Protein AF-A0A7J6MVR3-F1 (afdb_monomer_lite)

pLDDT: mean 74.72, std 10.94, range [48.06, 95.0]

InterPro domains:
  IPR007512 MICOS complex subunit Mic10 [PF04418] (63-116)

Foldseek 3Di:
DVVVVVVVVVVVVVVVVVVVVVCVVPDDPVVCCVVDPCVVVVVPDPPPQDPVNVVVVVVVCVVCVVLLVVQLVVQLVVLLVVQQVVLVVPDPDPVSSVVSSVVSSVVSNVVSVVLSVCCVVPVPVRDGDDDPVVVVVVVVVVCVVPDDPVPPDD

Sequence (154 aa):
MFKFNELRMLEEMHEEREERRRMRESFSREELLEKFPREEWDDAYVPDESWEERWERRQKEKKEAPKGLLNFASKGTMGLFSGFIPAMVLFKSRRLRLAATAVGAGIGLGYAWCQNDLYSTHPDSVVLPGTFEEYVNRISNLINSKLPEQLKVK

Structure (mmCIF, N/CA/C/O backbone):
data_AF-A0A7J6MVR3-F1
#
_entry.id   AF-A0A7J6MVR3-F1
#
loop_
_atom_site.group_PDB
_atom_site.id
_atom_site.type_symbol
_atom_site.label_atom_id
_atom_site.label_alt_id
_atom_site.label_comp_id
_atom_site.label_asym_id
_atom_site.label_entity_id
_atom_site.label_seq_id
_atom_site.pdbx_PDB_ins_code
_atom_site.Cartn_x
_atom_site.Cartn_y
_atom_site.Cartn_z
_atom_site.occupancy
_atom_site.B_iso_or_equiv
_atom_site.auth_seq_id
_atom_site.auth_comp_id
_atom_site.auth_asym_id
_atom_site.auth_atom_id
_atom_site.pdbx_PDB_model_num
ATOM 1 N N . MET A 1 1 ? 16.996 -7.929 23.915 1.00 57.97 1 MET A N 1
ATOM 2 C CA . MET A 1 1 ? 17.597 -9.076 23.198 1.00 57.97 1 MET A CA 1
ATOM 3 C C . MET A 1 1 ? 17.695 -8.883 21.682 1.00 57.97 1 MET A C 1
ATOM 5 O O . MET A 1 1 ? 18.683 -9.332 21.134 1.00 57.97 1 MET A O 1
ATOM 9 N N . PHE A 1 2 ? 16.778 -8.177 21.002 1.00 61.25 2 PHE A N 1
ATOM 10 C CA . PHE A 1 2 ? 16.832 -7.991 19.534 1.00 61.25 2 PHE A CA 1
ATOM 11 C C . PHE A 1 2 ? 18.062 -7.234 18.990 1.00 61.25 2 PHE A C 1
ATOM 13 O O . PHE A 1 2 ? 18.602 -7.622 17.962 1.00 61.25 2 PHE A O 1
ATOM 20 N N . LYS A 1 3 ? 18.572 -6.224 19.708 1.00 71.38 3 LYS A N 1
ATOM 21 C CA . LYS A 1 3 ? 19.712 -5.406 19.241 1.00 71.38 3 LYS A CA 1
ATOM 22 C C . LYS A 1 3 ? 21.035 -6.168 19.077 1.00 71.38 3 LYS A C 1
ATOM 24 O O . LYS A 1 3 ? 21.900 -5.713 18.345 1.00 71.38 3 LYS A O 1
ATOM 29 N N . PHE A 1 4 ? 21.207 -7.303 19.758 1.00 82.44 4 PHE A N 1
ATOM 30 C CA . PHE A 1 4 ? 22.448 -8.079 19.679 1.00 82.44 4 PHE A CA 1
ATOM 31 C C . PHE A 1 4 ? 22.521 -8.916 18.391 1.00 82.44 4 PHE A C 1
ATOM 33 O O . PHE A 1 4 ? 23.584 -9.018 17.792 1.00 82.44 4 PHE A O 1
ATOM 40 N N . ASN A 1 5 ? 21.386 -9.442 17.913 1.00 82.31 5 ASN A N 1
ATOM 41 C CA . ASN A 1 5 ? 21.339 -10.192 16.652 1.00 82.31 5 ASN A CA 1
ATOM 42 C C . ASN A 1 5 ? 21.532 -9.293 15.423 1.00 82.31 5 ASN A C 1
ATOM 44 O O . ASN A 1 5 ? 22.170 -9.717 14.468 1.00 82.31 5 ASN A O 1
ATOM 48 N N . GLU A 1 6 ? 21.014 -8.061 15.443 1.00 80.19 6 GLU A N 1
ATOM 49 C CA . GLU A 1 6 ? 21.212 -7.114 14.334 1.00 80.19 6 GLU A CA 1
ATOM 50 C C . GLU A 1 6 ? 22.677 -6.695 14.190 1.00 80.19 6 GLU A C 1
ATOM 52 O O . GLU A 1 6 ? 23.192 -6.645 13.078 1.00 80.19 6 GLU A O 1
ATOM 57 N N . LEU A 1 7 ? 23.367 -6.444 15.308 1.00 86.38 7 LEU A N 1
ATOM 58 C CA . LEU A 1 7 ? 24.786 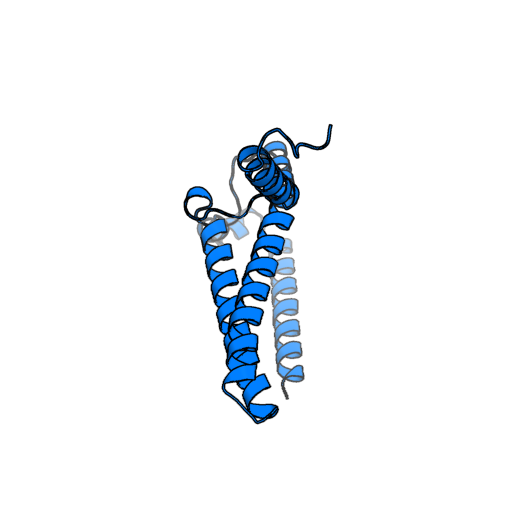-6.085 15.285 1.00 86.38 7 LEU A CA 1
ATOM 59 C C . LEU A 1 7 ? 25.652 -7.234 14.763 1.00 86.38 7 LEU A C 1
ATOM 61 O O . LEU A 1 7 ? 26.516 -7.000 13.925 1.00 86.38 7 LEU A O 1
ATOM 65 N N . ARG A 1 8 ? 25.357 -8.475 15.169 1.00 90.12 8 ARG A N 1
ATOM 66 C CA . ARG A 1 8 ? 26.082 -9.654 14.679 1.00 90.12 8 ARG A CA 1
ATOM 67 C C . ARG A 1 8 ? 25.900 -9.868 13.174 1.00 90.12 8 ARG A C 1
ATOM 69 O O . ARG A 1 8 ? 26.857 -10.167 12.476 1.00 90.12 8 ARG A O 1
ATOM 76 N N . MET A 1 9 ? 24.685 -9.661 12.666 1.00 85.56 9 MET A N 1
ATOM 77 C CA . MET A 1 9 ? 24.392 -9.766 11.233 1.00 85.56 9 MET A CA 1
ATOM 78 C C . MET A 1 9 ? 25.091 -8.665 10.420 1.00 85.56 9 MET A C 1
ATOM 80 O O . MET A 1 9 ? 25.529 -8.902 9.297 1.00 85.56 9 MET A O 1
ATOM 84 N N . LEU A 1 10 ? 25.211 -7.456 10.977 1.00 83.81 10 LEU A N 1
ATOM 85 C CA . LEU A 1 10 ? 25.929 -6.353 10.333 1.00 83.81 10 LEU A CA 1
ATOM 86 C C . LEU A 1 10 ? 27.443 -6.591 10.289 1.00 83.81 10 LEU A C 1
ATOM 88 O O . LEU A 1 10 ? 28.060 -6.261 9.278 1.00 83.81 10 LEU A O 1
ATOM 92 N N . GLU A 1 11 ? 28.023 -7.167 11.343 1.00 92.00 11 GLU A N 1
ATOM 93 C CA . GLU A 1 11 ? 29.431 -7.578 11.362 1.00 92.00 11 GLU A CA 1
ATOM 94 C C . GLU A 1 11 ? 29.696 -8.698 10.348 1.00 92.00 11 GLU A C 1
ATOM 96 O O . GLU A 1 11 ? 30.585 -8.540 9.513 1.00 92.00 11 GLU A O 1
ATOM 101 N N . GLU A 1 12 ? 28.861 -9.747 10.321 1.00 91.31 12 GLU A N 1
ATOM 102 C CA . GLU A 1 12 ? 28.950 -10.839 9.336 1.00 91.31 12 GLU A CA 1
ATOM 103 C C . GLU A 1 12 ? 28.865 -10.296 7.891 1.00 91.31 12 GLU A C 1
ATOM 105 O O . GLU A 1 12 ? 29.694 -10.630 7.045 1.00 91.31 12 GLU A O 1
ATOM 110 N N . MET A 1 13 ? 27.938 -9.369 7.606 1.00 80.81 13 MET A N 1
ATOM 111 C CA . MET A 1 13 ? 27.849 -8.727 6.284 1.00 80.81 13 MET A CA 1
ATOM 112 C C . MET A 1 13 ? 29.057 -7.841 5.947 1.00 80.81 13 MET A C 1
ATOM 114 O O . MET A 1 13 ? 29.387 -7.674 4.769 1.00 80.81 13 MET A O 1
ATOM 118 N N . HIS A 1 14 ? 29.679 -7.198 6.938 1.00 85.81 14 HIS A N 1
ATOM 119 C CA . HIS A 1 14 ? 30.839 -6.339 6.707 1.00 85.81 14 HIS A CA 1
ATOM 120 C C . HIS A 1 14 ? 32.092 -7.175 6.423 1.00 85.81 14 HIS A C 1
ATOM 122 O O . HIS A 1 14 ? 32.824 -6.863 5.482 1.00 85.81 14 HIS A O 1
ATOM 128 N N . GLU A 1 15 ? 32.297 -8.261 7.171 1.00 90.94 15 GLU A N 1
ATOM 129 C CA . GLU A 1 15 ? 33.368 -9.229 6.917 1.00 90.94 15 GLU A CA 1
ATOM 130 C C . GLU A 1 15 ? 33.224 -9.867 5.533 1.00 90.94 15 GLU A C 1
ATOM 132 O O . GLU A 1 15 ? 34.183 -9.869 4.759 1.00 90.94 15 GLU A O 1
ATOM 137 N N . GLU A 1 16 ? 32.013 -10.287 5.153 1.00 82.00 16 GLU A N 1
ATOM 138 C CA . GLU A 1 16 ? 31.766 -10.877 3.834 1.00 82.00 16 GLU A CA 1
ATOM 139 C C . GLU A 1 16 ? 32.065 -9.884 2.693 1.00 82.00 16 GLU A C 1
ATOM 141 O O . GLU A 1 16 ? 32.618 -10.241 1.646 1.00 82.00 16 GLU A O 1
ATOM 146 N N . ARG A 1 17 ? 31.750 -8.594 2.885 1.00 78.56 17 ARG A N 1
ATOM 147 C CA . ARG A 1 17 ? 32.080 -7.538 1.913 1.00 78.56 17 ARG A CA 1
ATOM 148 C C . ARG A 1 17 ? 33.580 -7.297 1.802 1.00 78.56 17 ARG A C 1
ATOM 150 O O . ARG A 1 17 ? 34.070 -7.094 0.687 1.00 78.56 17 ARG A O 1
ATOM 157 N N . GLU A 1 18 ? 34.303 -7.295 2.917 1.00 84.25 18 GLU A N 1
ATOM 158 C CA . GLU A 1 18 ? 35.758 -7.150 2.900 1.00 84.25 18 GLU A CA 1
ATOM 159 C C . GLU A 1 18 ? 36.444 -8.348 2.249 1.00 84.25 18 GLU A C 1
ATOM 161 O O . GLU A 1 18 ? 37.369 -8.164 1.458 1.00 84.25 18 GLU A O 1
ATOM 166 N N . GLU A 1 19 ? 35.969 -9.561 2.512 1.00 79.56 19 GLU A N 1
ATOM 167 C CA . GLU A 1 19 ? 36.516 -10.776 1.916 1.00 79.56 19 GLU A CA 1
ATOM 168 C C . GLU A 1 19 ? 36.280 -10.811 0.400 1.00 79.56 19 GLU A C 1
ATOM 170 O O . GLU A 1 19 ? 37.210 -11.063 -0.370 1.00 79.56 19 GLU A O 1
ATOM 175 N N . ARG A 1 20 ? 35.083 -10.419 -0.062 1.00 72.62 20 ARG A N 1
ATOM 176 C CA . ARG A 1 20 ? 34.801 -10.232 -1.497 1.00 72.62 20 ARG A CA 1
ATOM 177 C C . ARG A 1 20 ? 35.701 -9.174 -2.130 1.00 72.62 20 ARG A C 1
ATOM 179 O O . ARG A 1 20 ? 36.094 -9.324 -3.287 1.00 72.62 20 ARG A O 1
ATOM 186 N N . ARG A 1 21 ? 36.039 -8.105 -1.403 1.00 73.12 21 ARG A N 1
ATOM 187 C CA . ARG A 1 21 ? 36.953 -7.065 -1.892 1.00 73.12 21 ARG A CA 1
ATOM 188 C C . ARG A 1 21 ? 38.387 -7.582 -1.998 1.00 73.12 21 ARG A C 1
ATOM 190 O O . ARG A 1 21 ? 39.000 -7.396 -3.043 1.00 73.12 21 ARG A O 1
ATOM 197 N N . ARG A 1 22 ? 38.881 -8.294 -0.980 1.00 77.38 22 ARG A N 1
ATOM 198 C CA . ARG A 1 22 ? 40.211 -8.926 -1.009 1.00 77.38 22 ARG A CA 1
ATOM 199 C C . ARG A 1 22 ? 40.311 -9.968 -2.118 1.00 77.38 22 ARG A C 1
ATOM 201 O O . ARG A 1 22 ? 41.297 -9.959 -2.838 1.00 77.38 22 ARG A O 1
ATOM 208 N N . MET A 1 23 ? 39.272 -10.782 -2.331 1.00 68.38 23 MET A N 1
ATOM 209 C CA . MET A 1 23 ? 39.231 -11.711 -3.465 1.00 68.38 23 MET A CA 1
ATOM 210 C C . MET A 1 23 ? 39.262 -10.983 -4.816 1.00 68.38 23 MET A C 1
ATOM 212 O O . MET A 1 23 ? 39.966 -11.407 -5.725 1.00 68.38 23 MET A O 1
ATOM 216 N N . ARG A 1 24 ? 38.560 -9.854 -4.969 1.00 64.44 24 ARG A N 1
ATOM 217 C CA . ARG A 1 24 ? 38.638 -9.060 -6.210 1.00 64.44 24 ARG A CA 1
ATOM 218 C C . ARG A 1 24 ? 40.020 -8.458 -6.457 1.00 64.44 24 ARG A C 1
ATOM 220 O O . ARG A 1 24 ? 40.375 -8.249 -7.610 1.00 64.44 24 ARG A O 1
ATOM 227 N N . GLU A 1 25 ? 40.757 -8.148 -5.396 1.00 73.94 25 GLU A N 1
ATOM 228 C CA . GLU A 1 25 ? 42.105 -7.579 -5.482 1.00 73.94 25 GLU A CA 1
ATOM 229 C C . GLU A 1 25 ? 43.190 -8.664 -5.635 1.00 73.94 25 GLU A C 1
ATOM 231 O O . GLU A 1 25 ? 44.241 -8.379 -6.204 1.00 73.94 25 GLU A O 1
ATOM 236 N N . SER A 1 26 ? 42.946 -9.901 -5.177 1.00 71.38 26 SER A N 1
ATOM 237 C CA . SER A 1 26 ? 43.925 -10.999 -5.218 1.00 71.38 26 SER A CA 1
ATOM 238 C C . SER A 1 26 ? 43.824 -11.914 -6.438 1.00 71.38 26 SER A C 1
ATOM 240 O O . SER A 1 26 ? 44.800 -12.593 -6.740 1.00 71.38 26 SER A O 1
ATOM 242 N N . PHE A 1 27 ? 42.668 -11.986 -7.102 1.00 65.44 27 PHE A N 1
ATOM 243 C CA . PHE A 1 27 ? 42.466 -12.875 -8.247 1.00 65.44 27 PHE A CA 1
ATOM 244 C C . PHE A 1 27 ? 42.614 -12.125 -9.573 1.00 65.44 27 PHE A C 1
ATOM 246 O O . PHE A 1 27 ? 42.053 -11.043 -9.770 1.00 65.44 27 PHE A O 1
ATOM 253 N N . SER A 1 28 ? 43.340 -12.733 -10.515 1.00 70.00 28 SER A N 1
ATOM 254 C CA . SER A 1 28 ? 43.341 -12.285 -11.909 1.00 70.00 28 SER A CA 1
ATOM 255 C C . SER A 1 28 ? 41.910 -12.326 -12.463 1.00 70.00 28 SER A C 1
ATOM 257 O O . SER A 1 28 ? 41.102 -13.176 -12.082 1.00 70.00 28 SER A O 1
ATOM 259 N N . ARG A 1 29 ? 41.579 -11.426 -13.401 1.00 61.56 29 ARG A N 1
ATOM 260 C CA . ARG A 1 29 ? 40.261 -11.389 -14.067 1.00 61.56 29 ARG A CA 1
ATOM 261 C C . ARG A 1 29 ? 39.867 -12.754 -14.649 1.00 61.56 29 ARG A C 1
ATOM 263 O O . ARG A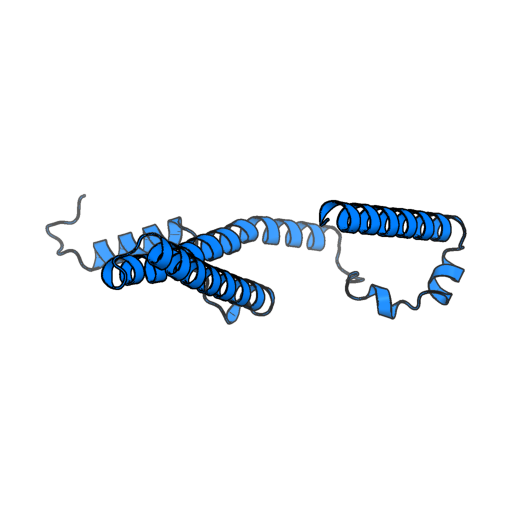 1 29 ? 38.681 -13.058 -14.717 1.00 61.56 29 ARG A O 1
ATOM 270 N N . GLU A 1 30 ? 40.851 -13.546 -15.061 1.00 68.62 30 GLU A N 1
ATOM 271 C CA . GLU A 1 30 ? 40.665 -14.884 -15.629 1.00 68.62 30 GLU A CA 1
ATOM 272 C C . GLU A 1 30 ? 40.301 -15.922 -14.554 1.00 68.62 30 GLU A C 1
ATOM 274 O O . GLU A 1 30 ? 39.357 -16.682 -14.746 1.00 68.62 30 GLU A O 1
ATOM 279 N N . GLU A 1 31 ? 40.937 -15.882 -13.380 1.00 70.44 31 GLU A N 1
ATOM 280 C CA . GLU A 1 31 ? 40.637 -16.800 -12.268 1.00 70.44 31 GLU A CA 1
ATOM 281 C C . GLU A 1 31 ? 39.266 -16.523 -11.629 1.00 70.44 31 GLU A C 1
ATOM 283 O O . GLU A 1 31 ? 38.578 -17.442 -11.186 1.00 70.44 31 GLU A O 1
ATOM 288 N N . LEU A 1 32 ? 38.826 -15.257 -11.601 1.00 62.53 32 LEU A N 1
ATOM 289 C CA . LEU A 1 32 ? 37.479 -14.908 -11.128 1.00 62.53 32 LEU A CA 1
ATOM 290 C C . LEU A 1 32 ? 36.380 -15.487 -12.025 1.00 62.53 32 LEU A C 1
ATOM 292 O O . LEU A 1 32 ? 35.331 -15.867 -11.513 1.00 62.53 32 LEU A O 1
ATOM 296 N N . LEU A 1 33 ? 36.613 -15.552 -13.339 1.00 63.69 33 LEU A N 1
ATOM 297 C CA . LEU A 1 33 ? 35.659 -16.111 -14.303 1.00 63.69 33 LEU A CA 1
ATOM 298 C C . LEU A 1 33 ? 35.584 -17.640 -14.234 1.00 63.69 33 LEU A C 1
ATOM 300 O O . LEU A 1 33 ? 34.545 -18.208 -14.557 1.00 63.69 33 LEU A O 1
ATOM 304 N N . GLU A 1 34 ? 36.664 -18.292 -13.807 1.00 74.25 34 GLU A N 1
ATOM 305 C CA . GLU A 1 34 ? 36.694 -19.734 -13.567 1.00 74.25 34 GLU A CA 1
ATOM 306 C C . GLU A 1 34 ? 36.016 -20.100 -12.238 1.00 74.25 34 GLU A C 1
ATOM 308 O O . GLU A 1 34 ? 35.240 -21.052 -12.172 1.00 74.25 34 GLU A O 1
ATOM 313 N N . LYS A 1 35 ? 36.270 -19.320 -11.178 1.00 69.75 35 LYS A N 1
ATOM 314 C CA . LYS A 1 35 ? 35.745 -19.594 -9.832 1.00 69.75 35 LYS A CA 1
ATOM 315 C C . LYS A 1 35 ? 34.273 -19.212 -9.658 1.00 69.75 35 LYS A C 1
ATOM 317 O O . LYS A 1 35 ? 33.588 -19.813 -8.835 1.00 69.75 35 LYS A O 1
ATOM 322 N N . PHE A 1 36 ? 33.796 -18.226 -10.415 1.00 64.00 36 PHE A N 1
ATOM 323 C CA . PHE A 1 36 ? 32.403 -17.786 -10.426 1.00 64.00 36 PHE A CA 1
ATOM 324 C C . PHE A 1 36 ? 31.881 -17.825 -11.868 1.00 64.00 36 PHE A C 1
ATOM 326 O O . PHE A 1 36 ? 32.011 -16.825 -12.585 1.00 64.00 36 PHE A O 1
ATOM 333 N N . PRO A 1 37 ? 31.328 -18.965 -12.324 1.00 58.78 37 PRO A N 1
ATOM 334 C CA . PRO A 1 37 ? 30.764 -19.063 -13.663 1.00 58.78 37 PRO A CA 1
ATOM 335 C C . PRO A 1 37 ? 29.693 -17.981 -13.854 1.00 58.78 37 PRO A C 1
ATOM 337 O O . PRO A 1 37 ? 28.887 -17.713 -12.962 1.00 58.78 37 PRO A O 1
ATOM 340 N N . ARG A 1 38 ? 29.719 -17.321 -15.019 1.00 51.59 38 ARG A N 1
ATOM 341 C CA . ARG A 1 38 ? 28.900 -16.135 -15.345 1.00 51.59 38 ARG A CA 1
ATOM 342 C C . ARG A 1 38 ? 27.399 -16.277 -15.080 1.00 51.59 38 ARG A C 1
ATOM 344 O O . ARG A 1 38 ? 26.767 -15.252 -14.867 1.00 51.59 38 ARG A O 1
ATOM 351 N N . GLU A 1 39 ? 26.867 -17.496 -15.036 1.00 55.09 39 GLU A N 1
ATOM 352 C CA . GLU A 1 39 ? 25.446 -17.762 -14.773 1.00 55.09 39 GLU A CA 1
ATOM 353 C C . GLU A 1 39 ? 24.936 -17.142 -13.461 1.00 55.09 39 GLU A C 1
ATOM 355 O O . GLU A 1 39 ? 23.781 -16.745 -13.398 1.00 55.09 39 GLU A O 1
ATOM 360 N N . GLU A 1 40 ? 25.777 -16.969 -12.433 1.00 52.31 40 GLU A N 1
ATOM 361 C CA . GLU A 1 40 ? 25.357 -16.328 -11.170 1.00 52.31 40 GLU A CA 1
ATOM 362 C C . GLU A 1 40 ? 25.358 -14.785 -11.211 1.00 52.31 40 GLU A C 1
ATOM 364 O O . GLU A 1 40 ? 24.905 -14.130 -10.271 1.00 52.31 40 GLU A O 1
ATOM 369 N N . TRP A 1 41 ? 25.866 -14.179 -12.287 1.00 53.56 41 TRP A N 1
ATOM 370 C CA . TRP A 1 41 ? 25.918 -12.722 -12.470 1.00 53.56 41 TRP A CA 1
ATOM 371 C C . TRP A 1 41 ? 24.849 -12.192 -13.437 1.00 53.56 41 TRP A C 1
ATOM 373 O O . TRP A 1 41 ? 24.660 -10.972 -13.525 1.00 53.56 41 TRP A O 1
ATOM 383 N N . ASP A 1 42 ? 24.155 -13.082 -14.149 1.00 48.06 42 ASP A N 1
ATOM 384 C CA . ASP A 1 42 ? 23.278 -12.728 -15.269 1.00 48.06 42 ASP A CA 1
ATOM 385 C C . ASP A 1 42 ? 21.927 -12.124 -14.843 1.00 48.06 42 ASP A C 1
ATOM 387 O O . ASP A 1 42 ? 21.286 -11.443 -15.643 1.00 48.06 42 ASP A O 1
ATOM 391 N N . ASP A 1 43 ? 21.547 -12.201 -13.565 1.00 51.03 43 ASP A N 1
ATOM 392 C CA . ASP A 1 43 ? 20.346 -11.509 -13.073 1.00 51.03 43 ASP A CA 1
ATOM 393 C C . ASP A 1 43 ? 20.545 -9.981 -12.962 1.00 51.03 43 ASP A C 1
ATOM 395 O O . ASP A 1 43 ? 19.581 -9.222 -12.837 1.00 51.03 43 ASP A O 1
ATOM 399 N N . ALA A 1 44 ? 21.795 -9.496 -13.005 1.00 51.16 44 ALA A N 1
ATOM 400 C CA . ALA A 1 44 ? 22.130 -8.083 -12.796 1.00 51.16 44 ALA A CA 1
ATOM 401 C C . ALA A 1 44 ? 22.823 -7.396 -13.987 1.00 51.16 44 ALA A C 1
ATOM 403 O O . ALA A 1 44 ? 22.994 -6.170 -13.963 1.00 51.16 44 ALA A O 1
ATOM 404 N N . TYR A 1 45 ? 23.227 -8.132 -15.027 1.00 50.12 45 TYR A N 1
ATOM 405 C CA . TYR A 1 45 ? 24.013 -7.583 -16.134 1.00 50.12 45 TYR A CA 1
ATOM 406 C C . TYR A 1 45 ? 23.379 -7.885 -17.496 1.00 50.12 45 TYR A C 1
ATOM 408 O O . TYR A 1 45 ? 23.610 -8.929 -18.088 1.00 50.12 45 TYR A O 1
ATOM 416 N N . VAL A 1 46 ? 22.618 -6.921 -18.026 1.00 56.09 46 VAL A N 1
ATOM 417 C CA . VAL A 1 46 ? 22.168 -6.920 -19.428 1.00 56.09 46 VAL A CA 1
ATOM 418 C C . VAL A 1 46 ? 23.376 -6.541 -20.304 1.00 56.09 46 VAL A C 1
ATOM 420 O O . VAL A 1 46 ? 23.815 -5.388 -20.216 1.00 56.09 46 VAL A O 1
ATOM 423 N N . PRO A 1 47 ? 23.961 -7.460 -21.101 1.00 56.28 47 PRO A N 1
ATOM 424 C CA . PRO A 1 47 ? 25.305 -7.265 -21.656 1.00 56.28 47 PRO A CA 1
ATOM 425 C C . PRO A 1 47 ? 25.418 -6.191 -22.742 1.00 56.28 47 PRO A C 1
ATOM 427 O O . PRO A 1 47 ? 26.515 -5.685 -22.959 1.00 56.28 47 PRO A O 1
ATOM 430 N N . ASP A 1 48 ? 24.303 -5.783 -23.351 1.00 63.44 48 ASP A N 1
ATOM 431 C CA . ASP A 1 48 ? 24.313 -4.906 -24.530 1.00 63.44 48 ASP A CA 1
ATOM 432 C C . ASP A 1 48 ? 23.599 -3.564 -24.325 1.00 63.44 48 ASP A C 1
ATOM 434 O O . ASP A 1 48 ? 23.475 -2.778 -25.260 1.00 63.44 48 ASP A O 1
ATOM 438 N N . GLU A 1 49 ? 23.149 -3.257 -23.105 1.00 61.06 49 GLU A N 1
ATOM 439 C CA . GLU A 1 49 ? 22.486 -1.978 -22.851 1.00 61.06 49 GLU A CA 1
ATOM 440 C C . GLU A 1 49 ? 23.514 -0.838 -22.800 1.00 61.06 49 GLU A C 1
ATOM 442 O O . GLU A 1 49 ? 24.356 -0.763 -21.885 1.00 61.06 49 GLU A O 1
ATOM 447 N N . SER A 1 50 ? 23.417 0.067 -23.775 1.00 80.50 50 SER A N 1
ATOM 448 C CA . SER A 1 50 ? 24.217 1.286 -23.840 1.00 80.50 50 SER A CA 1
ATOM 449 C C . SER A 1 50 ? 24.023 2.126 -22.571 1.00 80.50 50 SER A C 1
ATOM 451 O O . SER A 1 50 ? 22.997 2.069 -21.885 1.00 80.50 50 SER A O 1
ATOM 453 N N . TRP A 1 51 ? 25.027 2.934 -22.213 1.00 72.25 51 TRP A N 1
ATOM 454 C CA . TRP A 1 51 ? 24.926 3.791 -21.024 1.00 72.25 51 TRP A CA 1
ATOM 455 C C . TRP A 1 51 ? 23.725 4.751 -21.108 1.00 72.25 51 TRP A C 1
ATOM 457 O O . TRP A 1 51 ? 23.134 5.078 -20.077 1.00 72.25 51 TRP A O 1
ATOM 467 N N . GLU A 1 52 ? 23.343 5.146 -22.326 1.00 78.88 52 GLU A N 1
ATOM 468 C CA . GLU A 1 52 ? 22.183 5.992 -22.618 1.00 78.88 52 GLU A CA 1
ATOM 469 C C . GLU A 1 52 ? 20.864 5.284 -22.293 1.00 78.88 52 GLU A C 1
ATOM 471 O O . GLU A 1 52 ? 20.096 5.805 -21.485 1.00 78.88 52 GLU A O 1
ATOM 476 N N . GLU A 1 53 ? 20.641 4.065 -22.789 1.00 78.38 53 GLU A N 1
ATOM 477 C CA . GLU A 1 53 ? 19.438 3.274 -22.470 1.00 78.38 53 GLU A CA 1
ATOM 478 C C . GLU A 1 53 ? 19.308 3.025 -20.961 1.00 78.38 53 GLU A C 1
ATOM 480 O O . GLU A 1 53 ? 18.234 3.178 -20.371 1.00 78.38 53 GLU A O 1
ATOM 485 N N . ARG A 1 54 ? 20.432 2.753 -20.289 1.00 75.06 54 ARG A N 1
ATOM 486 C CA . ARG A 1 54 ? 20.476 2.559 -18.834 1.00 75.06 54 ARG A CA 1
ATOM 487 C C . ARG A 1 54 ? 20.165 3.840 -18.055 1.00 75.06 54 ARG A C 1
ATOM 489 O O . ARG A 1 54 ? 19.632 3.793 -16.940 1.00 75.06 54 ARG A O 1
ATOM 496 N N . TRP A 1 55 ? 20.543 4.999 -18.590 1.00 73.56 55 TRP A N 1
ATOM 497 C CA . TRP A 1 55 ? 20.238 6.299 -17.996 1.00 73.56 55 TRP A CA 1
ATOM 498 C C . TRP A 1 55 ? 18.770 6.671 -18.216 1.00 73.56 55 TRP A C 1
ATOM 500 O O . TRP A 1 55 ? 18.098 7.065 -17.260 1.00 73.56 55 TRP A O 1
ATOM 510 N N . GLU A 1 56 ? 18.243 6.468 -19.422 1.00 79.88 56 GLU A N 1
ATOM 511 C CA . GLU A 1 56 ? 16.834 6.694 -19.747 1.00 79.88 56 GLU A CA 1
ATOM 512 C C . GLU A 1 56 ? 15.899 5.800 -18.932 1.00 79.88 56 GLU A C 1
ATOM 514 O O . GLU A 1 56 ? 14.905 6.287 -18.389 1.00 79.88 56 GLU A O 1
ATOM 519 N N . ARG A 1 57 ? 16.248 4.521 -18.754 1.00 76.25 57 ARG A N 1
ATOM 520 C CA . ARG A 1 57 ? 15.515 3.585 -17.893 1.00 76.25 57 ARG A CA 1
ATOM 521 C C . ARG A 1 57 ? 15.448 4.077 -16.449 1.00 76.25 57 ARG A C 1
ATOM 523 O O . ARG A 1 57 ? 14.359 4.159 -15.886 1.00 76.25 57 ARG A O 1
ATOM 530 N N . ARG A 1 58 ? 16.571 4.539 -15.884 1.00 74.44 58 ARG A N 1
ATOM 531 C CA . ARG A 1 58 ? 16.595 5.141 -14.536 1.00 74.44 58 ARG A CA 1
ATOM 532 C C . ARG A 1 58 ? 15.792 6.438 -14.440 1.00 74.44 58 ARG A C 1
ATOM 534 O O . ARG A 1 58 ? 15.221 6.726 -13.389 1.00 74.44 58 ARG A O 1
ATOM 541 N N . GLN A 1 59 ? 15.742 7.243 -15.499 1.00 76.75 59 GLN A N 1
ATOM 542 C CA . GLN A 1 59 ? 14.899 8.443 -15.532 1.00 76.75 59 GLN A CA 1
ATOM 543 C C . GLN A 1 59 ? 13.408 8.093 -15.624 1.00 76.75 59 GLN A C 1
ATOM 545 O O . GLN A 1 59 ? 12.598 8.737 -14.954 1.00 76.75 59 GLN A O 1
ATOM 550 N N . LYS A 1 60 ? 13.039 7.065 -16.399 1.00 74.19 60 LYS A N 1
ATOM 551 C CA . LYS A 1 60 ? 11.676 6.512 -16.431 1.00 74.19 60 LYS A CA 1
ATOM 552 C C . LYS A 1 60 ? 11.268 5.967 -15.064 1.00 74.19 60 LYS A C 1
ATOM 554 O O . LYS A 1 60 ? 10.263 6.422 -14.527 1.00 74.19 60 LYS A O 1
ATOM 559 N N . GLU A 1 61 ? 12.092 5.124 -14.443 1.00 66.19 61 GLU A N 1
ATOM 560 C CA . GLU A 1 61 ? 11.851 4.614 -13.085 1.00 66.19 61 GLU A CA 1
ATOM 561 C C . GLU A 1 61 ? 11.689 5.749 -12.066 1.00 66.19 61 GLU A C 1
ATOM 563 O O . GLU A 1 61 ? 10.757 5.731 -11.267 1.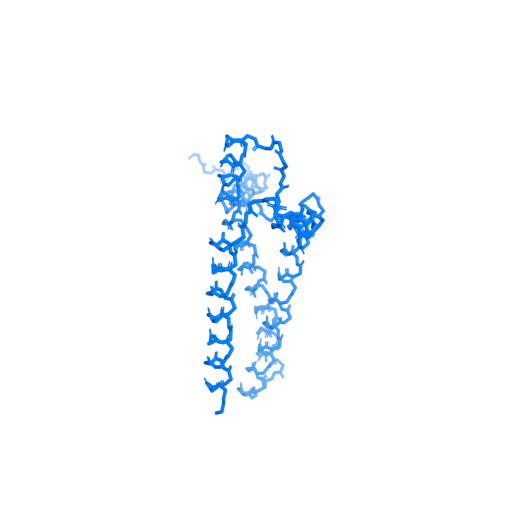00 66.19 61 GLU A O 1
ATOM 568 N N . LYS A 1 62 ? 12.529 6.795 -12.115 1.00 65.69 62 LYS A N 1
ATOM 569 C CA . LYS A 1 62 ? 12.391 7.963 -11.224 1.00 65.69 62 LYS A CA 1
ATOM 570 C C . LYS A 1 62 ? 11.088 8.737 -11.434 1.00 65.69 62 LYS A C 1
ATOM 572 O O . LYS A 1 62 ? 10.543 9.263 -10.465 1.00 65.69 62 LYS A O 1
ATOM 577 N N . LYS A 1 63 ? 10.589 8.825 -12.670 1.00 65.12 63 LYS A N 1
ATOM 578 C CA . LYS A 1 63 ? 9.298 9.464 -12.982 1.00 65.12 63 LYS A CA 1
ATOM 579 C C . LYS A 1 63 ? 8.101 8.598 -12.582 1.00 65.12 63 LYS A C 1
ATOM 581 O O . LYS A 1 63 ? 7.028 9.140 -12.322 1.00 65.12 63 LYS A O 1
ATOM 586 N N . GLU A 1 64 ? 8.269 7.281 -12.506 1.00 63.19 64 GLU A N 1
ATOM 587 C CA . GLU A 1 64 ? 7.203 6.331 -12.160 1.00 63.19 64 GLU A CA 1
ATOM 588 C C . GLU A 1 64 ? 7.168 5.947 -10.674 1.00 63.19 64 GLU A C 1
ATOM 590 O O . GLU A 1 64 ? 6.092 5.675 -10.143 1.00 63.19 64 GLU A O 1
ATOM 595 N N . ALA A 1 65 ? 8.291 6.053 -9.961 1.00 61.09 65 ALA A N 1
ATOM 596 C CA . ALA A 1 65 ? 8.390 5.888 -8.510 1.00 61.09 65 ALA A CA 1
ATOM 597 C C . ALA A 1 65 ? 7.320 6.652 -7.692 1.00 61.09 65 ALA A C 1
ATOM 599 O O . ALA A 1 65 ? 6.730 6.050 -6.787 1.00 61.09 65 ALA A O 1
ATOM 600 N N . PRO A 1 66 ? 6.985 7.932 -7.979 1.00 64.12 66 PRO A N 1
ATOM 601 C CA . PRO A 1 66 ? 5.929 8.622 -7.236 1.00 64.12 66 PRO A CA 1
ATOM 602 C C . PRO A 1 66 ? 4.535 8.010 -7.449 1.00 64.12 66 PRO A C 1
ATOM 604 O O . PRO A 1 66 ? 3.687 8.126 -6.564 1.00 64.12 66 PRO A O 1
ATOM 607 N N . LYS A 1 67 ? 4.286 7.326 -8.577 1.00 67.06 67 LYS A N 1
ATOM 608 C CA . LYS A 1 67 ? 2.986 6.701 -8.878 1.00 67.06 67 LYS A CA 1
ATOM 609 C C . LYS A 1 67 ? 2.745 5.468 -8.007 1.00 67.06 67 LYS A C 1
ATOM 611 O O . LYS A 1 67 ? 1.660 5.324 -7.443 1.00 67.06 67 LYS A O 1
ATOM 616 N N . GLY A 1 68 ? 3.766 4.624 -7.837 1.00 67.44 68 GLY A N 1
ATOM 617 C CA . GLY A 1 68 ? 3.696 3.445 -6.967 1.00 67.44 68 GLY A CA 1
ATOM 618 C C . GLY A 1 68 ? 3.451 3.826 -5.506 1.00 67.44 68 GLY A C 1
ATOM 619 O O . GLY A 1 68 ? 2.567 3.275 -4.852 1.00 67.44 68 GLY A O 1
ATOM 620 N N . LEU A 1 69 ? 4.152 4.854 -5.022 1.00 71.12 69 LEU A N 1
ATOM 621 C CA . LEU A 1 69 ? 4.054 5.308 -3.634 1.00 71.12 69 LEU A CA 1
ATOM 622 C C . LEU A 1 69 ? 2.703 5.974 -3.326 1.00 71.12 69 LEU A C 1
ATOM 624 O O . LEU A 1 69 ? 2.114 5.719 -2.276 1.00 71.12 69 LEU A O 1
ATOM 628 N N . LEU A 1 70 ? 2.165 6.766 -4.259 1.00 71.94 70 LEU A N 1
ATOM 629 C CA . LEU A 1 70 ? 0.831 7.359 -4.129 1.00 71.94 70 LEU A CA 1
ATOM 630 C C . LEU A 1 70 ? -0.271 6.291 -4.167 1.00 71.94 70 LEU A C 1
ATOM 632 O O . LEU A 1 70 ? -1.214 6.339 -3.376 1.00 71.94 70 LEU A O 1
ATOM 636 N N . ASN A 1 71 ? -0.147 5.293 -5.045 1.00 69.88 71 ASN A N 1
ATOM 637 C CA . ASN A 1 71 ? -1.079 4.171 -5.097 1.00 69.88 71 ASN A CA 1
ATOM 638 C C . ASN A 1 71 ? -1.022 3.343 -3.802 1.00 69.88 71 ASN A C 1
ATOM 640 O O . ASN A 1 71 ? -2.066 3.059 -3.215 1.00 69.88 71 ASN A O 1
ATOM 644 N N . PHE A 1 72 ? 0.179 3.050 -3.297 1.00 73.88 72 PHE A N 1
ATOM 645 C CA . PHE A 1 72 ? 0.368 2.376 -2.014 1.00 73.88 72 PHE A CA 1
ATOM 646 C C . PHE A 1 72 ? -0.258 3.171 -0.859 1.00 73.88 72 PHE A C 1
ATOM 648 O O . PHE A 1 72 ? -1.007 2.615 -0.057 1.00 73.88 72 PHE A O 1
ATOM 655 N N . ALA A 1 73 ? -0.035 4.488 -0.811 1.00 76.25 73 ALA A N 1
ATOM 656 C CA . ALA A 1 73 ? -0.618 5.365 0.200 1.00 76.25 73 ALA A CA 1
ATOM 657 C C . ALA A 1 73 ? -2.152 5.440 0.100 1.00 76.25 73 ALA A C 1
ATOM 659 O O . ALA A 1 73 ? -2.835 5.327 1.118 1.00 76.25 73 ALA A O 1
ATOM 660 N N . SER A 1 74 ? -2.712 5.589 -1.104 1.00 74.25 74 SER A N 1
ATOM 661 C CA . SER A 1 74 ? -4.166 5.668 -1.323 1.00 74.25 74 SER A CA 1
ATOM 662 C C . SER A 1 74 ? -4.883 4.359 -0.972 1.00 74.25 74 SER A C 1
ATOM 664 O O . SER A 1 74 ? -5.917 4.373 -0.307 1.00 74.25 74 SER A O 1
ATOM 666 N N . LYS A 1 75 ? -4.305 3.208 -1.328 1.00 73.50 75 LYS A N 1
ATOM 667 C CA . LYS A 1 75 ? -4.879 1.893 -1.011 1.00 73.50 75 LYS A CA 1
ATOM 668 C C . LYS A 1 75 ? -4.670 1.514 0.449 1.00 73.50 75 LYS A C 1
ATOM 670 O O . LYS A 1 75 ? -5.596 1.012 1.083 1.00 73.50 75 LYS A O 1
ATOM 675 N N . GLY A 1 76 ? -3.508 1.836 1.015 1.00 77.31 76 GLY A N 1
ATOM 676 C CA . GLY A 1 76 ? -3.233 1.663 2.439 1.00 77.31 76 GLY A CA 1
ATOM 677 C C . GLY A 1 76 ? -4.179 2.492 3.311 1.00 77.31 76 GLY A C 1
ATOM 678 O O . GLY A 1 76 ? -4.747 1.975 4.273 1.00 77.31 76 GLY A O 1
ATOM 679 N N . THR A 1 77 ? -4.430 3.753 2.940 1.00 79.94 77 THR A N 1
ATOM 680 C CA . THR A 1 77 ? -5.409 4.609 3.633 1.00 79.94 77 THR A CA 1
ATOM 681 C C . THR A 1 77 ? -6.836 4.099 3.464 1.00 79.94 77 THR A C 1
ATOM 683 O O . THR A 1 77 ? -7.574 4.064 4.444 1.00 79.94 77 THR A O 1
ATOM 686 N N . MET A 1 78 ? -7.223 3.627 2.279 1.00 79.00 78 MET A N 1
ATOM 687 C CA . MET A 1 78 ? -8.541 3.024 2.056 1.00 79.00 78 MET A CA 1
ATOM 688 C C . MET A 1 78 ? -8.743 1.748 2.895 1.00 79.00 78 MET A C 1
ATOM 690 O O . MET A 1 78 ? -9.801 1.570 3.501 1.00 79.00 78 MET A O 1
ATOM 694 N N . GLY A 1 79 ? -7.705 0.916 3.030 1.00 75.12 79 GLY A N 1
ATOM 695 C CA . GLY A 1 79 ? -7.678 -0.227 3.947 1.00 75.12 79 GLY A CA 1
ATOM 696 C C . GLY A 1 79 ? -7.850 0.191 5.410 1.00 75.12 79 GLY A C 1
ATOM 697 O O . GLY A 1 79 ? -8.722 -0.328 6.106 1.00 75.12 79 GLY A O 1
ATOM 698 N N . LEU A 1 80 ? -7.109 1.211 5.850 1.00 76.00 80 LEU A N 1
ATOM 699 C CA . LEU A 1 80 ? -7.245 1.808 7.183 1.00 76.00 80 LEU A CA 1
ATOM 700 C C . LEU A 1 80 ? -8.660 2.331 7.450 1.00 76.00 80 LEU A C 1
ATOM 702 O O . LEU A 1 80 ? -9.234 2.014 8.488 1.00 76.00 80 LEU A O 1
ATOM 706 N N . PHE A 1 81 ? -9.247 3.086 6.520 1.00 77.44 81 PHE A N 1
ATOM 707 C CA . PHE A 1 81 ? -10.608 3.611 6.657 1.00 77.44 81 PHE A CA 1
ATOM 708 C C . PHE A 1 81 ? -11.652 2.492 6.694 1.00 77.44 81 PHE A C 1
ATOM 710 O O . PHE A 1 81 ? -12.540 2.513 7.550 1.00 77.44 81 PHE A O 1
ATOM 717 N N . SER A 1 82 ? -11.516 1.491 5.820 1.00 77.81 82 SER A N 1
ATOM 718 C CA . SER A 1 82 ? -12.421 0.338 5.782 1.00 77.81 82 SER A CA 1
ATOM 719 C C . SER A 1 82 ? -12.324 -0.542 7.031 1.00 77.81 82 SER A C 1
ATOM 721 O O . SER A 1 82 ? -13.320 -1.143 7.407 1.00 77.81 82 SER A O 1
ATOM 723 N N . GLY A 1 83 ? -11.177 -0.586 7.717 1.00 76.69 83 GLY A N 1
ATOM 724 C CA . GLY A 1 83 ? -11.031 -1.276 9.002 1.00 76.69 83 GLY A CA 1
ATOM 725 C C . GLY A 1 83 ? -11.481 -0.435 10.201 1.00 76.69 83 GLY A C 1
ATOM 726 O O . GLY A 1 83 ? -12.108 -0.945 11.129 1.00 76.69 83 GLY A O 1
ATOM 727 N N . PHE A 1 84 ? -11.197 0.868 10.183 1.00 78.94 84 PHE A N 1
ATOM 728 C CA . PHE A 1 84 ? -11.445 1.777 11.302 1.00 78.94 84 PHE A CA 1
ATOM 729 C C . PHE A 1 84 ? -12.931 2.088 11.506 1.00 78.94 84 PHE A C 1
ATOM 731 O O . PHE A 1 84 ? -13.413 2.057 12.641 1.00 78.94 84 PHE A O 1
ATOM 738 N N . ILE A 1 85 ? -13.671 2.368 10.427 1.00 84.88 85 ILE A N 1
ATOM 739 C CA . ILE A 1 85 ? -15.089 2.752 10.516 1.00 84.88 85 ILE A CA 1
ATOM 740 C C . ILE A 1 85 ? -15.938 1.602 11.091 1.00 84.88 85 ILE A C 1
ATOM 742 O O . ILE A 1 85 ? -16.636 1.831 12.083 1.00 84.88 85 ILE A O 1
ATOM 746 N N . PRO A 1 86 ? -15.850 0.353 10.590 1.00 83.31 86 PRO A N 1
ATOM 747 C CA . PRO A 1 86 ? -16.586 -0.764 11.176 1.00 83.31 86 PRO A CA 1
ATOM 748 C C . PRO A 1 86 ? -16.119 -1.080 12.594 1.00 83.31 86 PRO A C 1
ATOM 750 O O . PRO A 1 86 ? -16.946 -1.379 13.451 1.00 83.31 86 PRO A O 1
ATOM 753 N N . ALA A 1 87 ? -14.818 -0.961 12.885 1.00 83.06 87 ALA A N 1
ATOM 754 C CA . ALA A 1 87 ? -14.303 -1.189 14.232 1.00 83.06 87 ALA A CA 1
ATOM 755 C C . ALA A 1 87 ? -14.883 -0.197 15.255 1.00 83.06 87 ALA A C 1
ATOM 757 O O . ALA A 1 87 ? -15.180 -0.585 16.388 1.00 83.06 87 ALA A O 1
ATOM 758 N N . MET A 1 88 ? -15.079 1.066 14.864 1.00 86.94 88 MET A N 1
ATOM 759 C CA . MET A 1 88 ? -15.713 2.088 15.703 1.00 86.94 88 MET A CA 1
ATOM 760 C C . MET A 1 88 ? -17.189 1.792 15.987 1.00 86.94 88 MET A C 1
ATOM 762 O O . MET A 1 88 ? -17.655 2.080 17.091 1.00 86.94 88 MET A O 1
ATOM 766 N N . VAL A 1 89 ? -17.899 1.198 15.022 1.00 91.75 89 VAL A N 1
ATOM 767 C CA . VAL A 1 89 ? -19.322 0.839 15.144 1.00 91.75 89 VAL A CA 1
ATOM 768 C C . VAL A 1 89 ? -19.512 -0.451 15.948 1.00 91.75 89 VAL A C 1
ATOM 770 O O . VAL A 1 89 ? -20.373 -0.509 16.823 1.00 91.75 89 VAL A O 1
ATOM 773 N N . LEU A 1 90 ? -18.701 -1.478 15.686 1.00 92.06 90 LEU A N 1
ATOM 774 C CA . LEU A 1 90 ? -18.875 -2.818 16.256 1.00 92.06 90 LEU A CA 1
ATOM 775 C C . LEU A 1 90 ? -18.327 -2.951 17.680 1.00 92.06 90 LEU A C 1
ATOM 777 O O . LEU A 1 90 ? -18.881 -3.692 18.491 1.00 92.06 90 LEU A O 1
ATOM 781 N N . PHE A 1 91 ? -17.244 -2.244 18.016 1.00 92.50 91 PHE A N 1
ATOM 782 C CA . PHE A 1 91 ? -16.573 -2.418 19.302 1.00 92.50 91 PHE A CA 1
ATOM 783 C C . PHE A 1 91 ? -16.770 -1.214 20.221 1.00 92.50 91 PHE A C 1
ATOM 785 O O . PHE A 1 91 ? -16.481 -0.069 19.876 1.00 92.50 91 PHE A O 1
ATOM 792 N N . LYS A 1 92 ? -17.191 -1.474 21.463 1.00 91.69 92 LYS A N 1
ATOM 793 C CA . LYS A 1 92 ? -17.348 -0.441 22.503 1.00 91.69 92 LYS A CA 1
ATOM 794 C C . LYS A 1 92 ? -16.025 -0.105 23.209 1.00 91.69 92 LYS A C 1
ATOM 796 O O . LYS A 1 92 ? -15.824 1.019 23.655 1.00 91.69 92 LYS A O 1
ATOM 801 N N . SER A 1 93 ? -15.108 -1.073 23.292 1.00 95.00 93 SER A N 1
ATOM 802 C CA . SER A 1 93 ? -13.819 -0.931 23.981 1.00 95.00 93 SER A CA 1
ATOM 803 C C . SER A 1 93 ? -12.734 -0.347 23.076 1.00 95.00 93 SER A C 1
ATOM 805 O O . SER A 1 93 ? -12.509 -0.824 21.963 1.00 95.00 93 SER A O 1
ATOM 807 N N . ARG A 1 94 ? -11.982 0.629 23.601 1.00 93.31 94 ARG A N 1
ATOM 808 C CA . ARG A 1 94 ? -10.848 1.266 22.909 1.00 93.31 94 ARG A CA 1
ATOM 809 C C . ARG A 1 94 ? -9.769 0.265 22.485 1.00 93.31 94 ARG A C 1
ATOM 811 O O . ARG A 1 94 ? -9.195 0.417 21.413 1.00 93.31 94 ARG A O 1
ATOM 818 N N . ARG A 1 95 ? -9.505 -0.764 23.300 1.00 93.81 95 ARG A N 1
ATOM 819 C CA . ARG A 1 95 ? -8.472 -1.775 23.004 1.00 93.81 95 ARG A CA 1
ATOM 820 C C . ARG A 1 95 ? -8.851 -2.637 21.796 1.00 93.81 95 ARG A C 1
ATOM 822 O O . ARG A 1 95 ? -8.022 -2.850 20.921 1.00 93.81 95 ARG A O 1
ATOM 829 N N . LEU A 1 96 ? -10.116 -3.055 21.717 1.00 91.62 96 LEU A N 1
ATOM 830 C CA . LEU A 1 96 ? -10.647 -3.835 20.592 1.00 91.62 96 LEU A CA 1
ATOM 831 C C . LEU A 1 96 ? -10.679 -3.024 19.293 1.00 91.62 96 LEU A C 1
ATOM 833 O O . LEU A 1 96 ? -10.317 -3.545 18.245 1.00 91.62 96 LEU A O 1
ATOM 837 N N . ARG A 1 97 ? -11.023 -1.731 19.370 1.00 89.56 97 ARG A N 1
ATOM 838 C CA . ARG A 1 97 ? -10.964 -0.825 18.211 1.00 89.56 97 ARG A CA 1
ATOM 839 C C . ARG A 1 97 ? -9.561 -0.737 17.627 1.00 89.56 97 ARG A C 1
ATOM 841 O O . ARG A 1 97 ? -9.409 -0.844 16.417 1.00 89.56 97 ARG A O 1
ATOM 848 N N . LEU A 1 98 ? -8.545 -0.564 18.476 1.00 89.69 98 LEU A N 1
ATOM 849 C CA . LEU A 1 98 ? -7.152 -0.497 18.030 1.00 89.69 98 LEU A CA 1
ATOM 850 C C . LEU A 1 98 ? -6.684 -1.823 17.432 1.00 89.69 98 LEU A C 1
ATOM 852 O O . LEU A 1 98 ? -6.071 -1.806 16.373 1.00 89.69 98 LEU A O 1
ATOM 856 N N . ALA A 1 99 ? -7.020 -2.957 18.054 1.00 91.56 99 ALA A N 1
ATOM 857 C CA . ALA A 1 99 ? -6.680 -4.271 17.513 1.00 91.56 99 ALA A CA 1
ATOM 858 C C . ALA A 1 99 ? -7.322 -4.506 16.134 1.00 91.56 99 ALA A C 1
ATOM 860 O O . ALA A 1 99 ? -6.628 -4.853 15.185 1.00 91.56 99 ALA A O 1
ATOM 861 N N . ALA A 1 100 ? -8.623 -4.236 15.991 1.00 88.56 100 ALA A N 1
ATOM 862 C CA . ALA A 1 100 ? -9.329 -4.377 14.719 1.00 88.56 100 ALA A CA 1
ATOM 863 C C . ALA A 1 100 ? -8.805 -3.405 13.648 1.00 88.56 100 ALA A C 1
ATOM 865 O O . ALA A 1 100 ? -8.630 -3.789 12.495 1.00 88.56 100 ALA A O 1
ATOM 866 N N . THR A 1 101 ? -8.485 -2.166 14.036 1.00 86.88 101 THR A N 1
ATOM 867 C CA . THR A 1 101 ? -7.880 -1.182 13.126 1.00 86.88 101 THR A CA 1
ATOM 868 C C . THR A 1 101 ? -6.492 -1.631 12.673 1.00 86.88 101 THR A C 1
ATOM 870 O O . THR A 1 101 ? -6.182 -1.514 11.494 1.00 86.88 101 THR A O 1
ATOM 873 N N . ALA A 1 102 ? -5.669 -2.180 13.574 1.00 88.00 102 ALA A N 1
ATOM 874 C CA . ALA A 1 102 ? -4.346 -2.699 13.235 1.00 88.00 102 ALA A CA 1
ATOM 875 C C . ALA A 1 102 ? -4.431 -3.887 12.266 1.00 88.00 102 ALA A C 1
ATOM 877 O O . ALA A 1 102 ? -3.662 -3.945 11.310 1.00 88.00 102 ALA A O 1
ATOM 878 N N . VAL A 1 103 ? -5.399 -4.790 12.459 1.00 88.31 103 VAL A N 1
ATOM 879 C CA . VAL A 1 103 ? -5.658 -5.897 11.525 1.00 88.31 103 VAL A CA 1
ATOM 880 C C . VAL A 1 103 ? -6.106 -5.367 10.161 1.00 88.31 103 VAL A C 1
ATOM 882 O O . VAL A 1 103 ? -5.541 -5.758 9.144 1.00 88.31 103 VAL A O 1
ATOM 885 N N . GLY A 1 104 ? -7.065 -4.435 10.124 1.00 84.19 104 GLY A N 1
ATOM 886 C CA . GLY A 1 104 ? -7.528 -3.825 8.873 1.00 84.19 104 GLY A CA 1
ATOM 887 C C . GLY A 1 104 ? -6.418 -3.076 8.128 1.00 84.19 104 GLY A C 1
ATOM 888 O O . GLY A 1 104 ? -6.278 -3.219 6.915 1.00 84.19 104 GLY A O 1
ATOM 889 N N . ALA A 1 105 ? -5.575 -2.344 8.858 1.00 83.81 105 ALA A N 1
ATOM 890 C CA . ALA A 1 105 ? -4.400 -1.678 8.307 1.00 83.81 105 ALA A CA 1
ATOM 891 C C . ALA A 1 105 ? -3.377 -2.681 7.757 1.00 83.81 105 ALA A C 1
ATOM 893 O O . ALA A 1 105 ? -2.872 -2.486 6.656 1.00 83.81 105 ALA A O 1
ATOM 894 N N . GLY A 1 106 ? -3.104 -3.767 8.488 1.00 87.38 106 GLY A N 1
ATOM 895 C CA . GLY A 1 106 ? -2.190 -4.825 8.058 1.00 87.38 106 GLY A CA 1
ATOM 896 C C . GLY A 1 106 ? -2.646 -5.499 6.764 1.00 87.38 106 GLY A C 1
ATOM 897 O O . GLY A 1 106 ? -1.852 -5.641 5.838 1.00 87.38 106 GLY A O 1
ATOM 898 N N . ILE A 1 107 ? -3.936 -5.832 6.659 1.00 86.12 107 ILE A N 1
ATOM 899 C CA . ILE A 1 107 ? -4.521 -6.397 5.433 1.00 86.12 107 ILE A CA 1
ATOM 900 C C . ILE A 1 107 ? -4.439 -5.385 4.282 1.00 86.12 107 ILE A C 1
ATOM 902 O O . ILE A 1 107 ? -4.024 -5.742 3.181 1.00 86.12 107 ILE A O 1
ATOM 906 N N . GLY A 1 108 ? -4.786 -4.118 4.532 1.00 82.31 108 GLY A N 1
ATOM 907 C CA . GLY A 1 108 ? -4.730 -3.059 3.522 1.00 82.31 108 GLY A CA 1
ATOM 908 C C . GLY A 1 108 ? -3.321 -2.817 2.977 1.00 82.31 108 GLY A C 1
ATOM 909 O O . GLY A 1 108 ? -3.137 -2.723 1.765 1.00 82.31 108 GLY A O 1
ATOM 910 N N . LEU A 1 109 ? -2.321 -2.764 3.861 1.00 83.38 109 LEU A N 1
ATOM 911 C CA . LEU A 1 109 ? -0.913 -2.615 3.486 1.00 83.38 109 LEU A CA 1
ATOM 912 C C . LEU A 1 109 ? -0.382 -3.852 2.755 1.00 83.38 109 LEU A C 1
ATOM 914 O O . LEU A 1 109 ? 0.307 -3.701 1.752 1.00 83.38 109 LEU A O 1
ATOM 918 N N . GLY A 1 110 ? -0.734 -5.059 3.208 1.00 86.44 110 GLY A N 1
ATOM 919 C CA . GLY A 1 110 ? -0.353 -6.302 2.532 1.00 86.44 110 GLY A CA 1
ATOM 920 C C . GLY A 1 110 ? -0.917 -6.382 1.113 1.00 86.44 110 GLY A C 1
ATOM 921 O O . GLY A 1 110 ? -0.190 -6.671 0.169 1.00 86.44 110 GLY A O 1
ATOM 922 N N . TYR A 1 111 ? -2.191 -6.028 0.933 1.00 83.56 111 TYR A N 1
ATOM 923 C CA . TYR A 1 111 ? -2.812 -5.974 -0.389 1.00 83.56 111 TYR A CA 1
ATOM 924 C C . TYR A 1 111 ? -2.165 -4.918 -1.296 1.00 83.56 111 TYR A C 1
ATOM 926 O O . TYR A 1 111 ? -1.901 -5.184 -2.469 1.00 83.56 111 TYR A O 1
ATOM 934 N N . ALA A 1 112 ? -1.871 -3.732 -0.752 1.00 82.06 112 ALA A N 1
ATOM 935 C CA . ALA A 1 112 ? -1.161 -2.685 -1.479 1.00 82.06 112 ALA A CA 1
ATOM 936 C C . ALA A 1 112 ? 0.248 -3.136 -1.901 1.00 82.06 112 ALA A C 1
ATOM 938 O O . ALA A 1 112 ? 0.667 -2.830 -3.016 1.00 82.06 112 ALA A O 1
ATOM 939 N N . TRP A 1 113 ? 0.945 -3.899 -1.052 1.00 84.06 113 TRP A N 1
ATOM 940 C CA . TRP A 1 113 ? 2.250 -4.481 -1.368 1.00 84.06 113 TRP A CA 1
ATOM 941 C C . TRP A 1 113 ? 2.156 -5.491 -2.512 1.00 84.06 113 TRP A C 1
ATOM 943 O O . TRP A 1 113 ? 2.857 -5.337 -3.506 1.00 84.06 113 TRP A O 1
ATOM 953 N N . CYS A 1 114 ? 1.246 -6.467 -2.424 1.00 85.19 114 CYS A N 1
ATOM 954 C CA . CYS A 1 114 ? 1.058 -7.465 -3.482 1.00 85.19 114 CYS A CA 1
ATOM 955 C C . CYS A 1 114 ? 0.676 -6.827 -4.823 1.00 85.19 114 CYS A C 1
ATOM 957 O O . CYS A 1 114 ? 1.135 -7.273 -5.866 1.00 85.19 114 CYS A O 1
ATOM 959 N N . GLN A 1 115 ? -0.144 -5.772 -4.820 1.00 81.62 115 GLN A N 1
ATOM 960 C CA . GLN A 1 115 ? -0.469 -5.061 -6.058 1.00 81.62 115 GLN A CA 1
ATOM 961 C C . GLN A 1 115 ? 0.698 -4.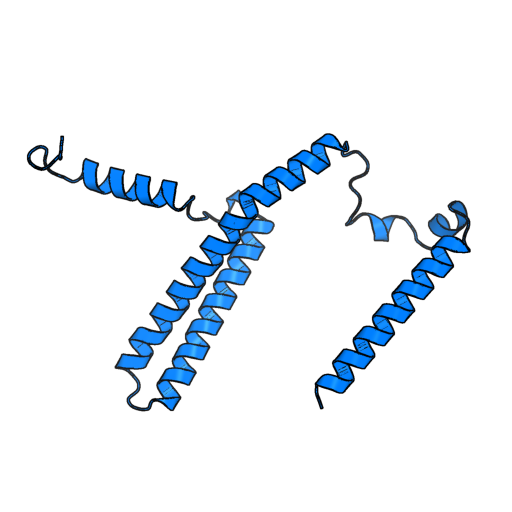250 -6.613 1.00 81.62 115 GLN A C 1
ATOM 963 O O . GLN A 1 115 ? 0.792 -4.104 -7.828 1.00 81.62 115 GLN A O 1
ATOM 968 N N . ASN A 1 116 ? 1.549 -3.694 -5.751 1.00 81.44 116 ASN A N 1
ATOM 969 C CA . ASN A 1 116 ? 2.746 -2.995 -6.197 1.00 81.44 116 ASN A CA 1
ATOM 970 C C . ASN A 1 116 ? 3.744 -3.974 -6.824 1.00 81.44 116 ASN A C 1
ATOM 972 O O . ASN A 1 116 ? 4.248 -3.702 -7.904 1.00 81.44 116 ASN A O 1
ATOM 976 N N . ASP A 1 117 ? 3.957 -5.122 -6.182 1.00 83.50 117 ASP A N 1
ATOM 977 C CA . ASP A 1 117 ? 4.790 -6.209 -6.699 1.00 83.50 117 ASP A CA 1
ATOM 978 C C . ASP A 1 117 ? 4.269 -6.713 -8.055 1.00 83.50 117 ASP A C 1
ATOM 980 O O . ASP A 1 117 ? 4.989 -6.714 -9.050 1.00 83.50 117 ASP A O 1
ATOM 984 N N . LEU A 1 118 ? 2.962 -6.987 -8.141 1.00 81.38 118 LEU A N 1
ATOM 985 C CA . LEU A 1 118 ? 2.322 -7.411 -9.384 1.00 81.38 118 LEU A CA 1
ATOM 986 C C . LEU A 1 118 ? 2.402 -6.343 -10.485 1.00 81.38 118 LEU A C 1
ATOM 988 O O . LEU A 1 118 ? 2.558 -6.690 -11.650 1.00 81.38 118 LEU A O 1
ATOM 992 N N . TYR A 1 119 ? 2.309 -5.055 -10.141 1.00 80.31 119 TYR A N 1
ATOM 993 C CA . TYR A 1 119 ? 2.501 -3.968 -11.104 1.00 80.31 119 TYR A CA 1
ATOM 994 C C . TYR A 1 119 ? 3.951 -3.898 -11.601 1.00 80.31 119 TYR A C 1
ATOM 996 O O . TYR A 1 119 ? 4.173 -3.663 -12.786 1.00 80.31 119 TYR A O 1
ATOM 1004 N N . SER A 1 120 ? 4.934 -4.132 -10.727 1.00 74.75 120 SER A N 1
ATOM 1005 C CA . SER A 1 120 ? 6.346 -4.194 -11.117 1.00 74.75 120 SER A CA 1
ATOM 1006 C C . SER A 1 120 ? 6.631 -5.345 -12.084 1.00 74.75 120 SER A C 1
ATOM 1008 O O . SER A 1 120 ? 7.442 -5.176 -12.990 1.00 74.75 120 SER A O 1
ATOM 1010 N N . THR A 1 121 ? 5.954 -6.489 -11.938 1.00 81.06 121 THR A N 1
ATOM 1011 C CA . THR A 1 121 ? 6.110 -7.635 -12.854 1.00 81.06 121 THR A CA 1
ATOM 1012 C C . THR A 1 121 ? 5.260 -7.506 -14.124 1.00 81.06 121 THR A C 1
ATOM 1014 O O . THR A 1 121 ? 5.700 -7.879 -15.210 1.00 81.06 121 THR A O 1
ATOM 1017 N N . HIS A 1 122 ? 4.037 -6.986 -14.006 1.00 82.06 122 HIS A N 1
ATOM 1018 C CA . HIS A 1 122 ? 3.037 -6.944 -15.074 1.00 82.06 122 HIS A CA 1
ATOM 1019 C C . HIS A 1 122 ? 2.281 -5.602 -15.082 1.00 82.06 122 HIS A C 1
ATOM 1021 O O . HIS A 1 122 ? 1.111 -5.542 -14.677 1.00 82.06 122 HIS A O 1
ATOM 1027 N N . PRO A 1 123 ? 2.906 -4.518 -15.579 1.00 74.62 123 PRO A N 1
ATOM 1028 C CA . PRO A 1 123 ? 2.327 -3.174 -15.523 1.00 74.62 123 PRO A CA 1
ATOM 1029 C C . PRO A 1 123 ? 1.006 -3.059 -16.295 1.00 74.62 123 PRO A C 1
ATOM 1031 O O . PRO A 1 123 ? 0.100 -2.350 -15.864 1.00 74.62 123 PRO A O 1
ATOM 1034 N N . ASP A 1 124 ? 0.842 -3.829 -17.374 1.00 77.25 124 ASP A N 1
ATOM 1035 C CA . ASP A 1 124 ? -0.380 -3.826 -18.190 1.00 77.25 124 ASP A CA 1
ATOM 1036 C C . ASP A 1 124 ? -1.560 -4.558 -17.527 1.00 77.25 124 ASP A C 1
ATOM 1038 O O . ASP A 1 124 ? -2.714 -4.367 -17.909 1.00 77.25 124 ASP A O 1
ATOM 1042 N N . SER A 1 125 ? -1.292 -5.402 -16.524 1.00 75.06 125 SER A N 1
ATOM 1043 C CA . SER A 1 125 ? -2.327 -6.182 -15.830 1.00 75.06 125 SER A CA 1
ATOM 1044 C C . SER A 1 125 ? -2.965 -5.427 -14.665 1.00 75.06 125 SER A C 1
ATOM 1046 O O . SER A 1 125 ? -4.075 -5.761 -14.245 1.00 75.06 125 SER A O 1
ATOM 1048 N N . VAL A 1 126 ? -2.288 -4.408 -14.126 1.00 67.75 126 VAL A N 1
ATOM 1049 C CA . VAL A 1 126 ? -2.754 -3.659 -12.955 1.00 67.75 126 VAL A CA 1
ATOM 1050 C C . VAL A 1 126 ? -2.951 -2.198 -13.331 1.00 67.75 126 VAL A C 1
ATOM 1052 O O . VAL A 1 126 ? -2.005 -1.426 -13.436 1.00 67.75 126 VAL A O 1
ATOM 1055 N N . VAL A 1 127 ? -4.215 -1.790 -13.465 1.00 65.31 127 VAL A N 1
ATOM 1056 C CA . VAL A 1 127 ? -4.563 -0.381 -13.674 1.00 65.31 127 VAL A CA 1
ATOM 1057 C C . VAL A 1 127 ? -4.211 0.406 -12.411 1.00 65.31 127 VAL A C 1
ATOM 1059 O O . VAL A 1 127 ? -4.933 0.369 -11.408 1.00 65.31 127 VAL A O 1
ATOM 1062 N N . LEU A 1 128 ? -3.087 1.120 -12.445 1.00 64.12 128 LEU A N 1
ATOM 1063 C CA . LEU A 1 128 ? -2.786 2.128 -11.439 1.00 64.12 128 LEU A CA 1
ATOM 1064 C C . LEU A 1 128 ? -3.711 3.333 -11.626 1.00 64.12 128 LEU A C 1
ATOM 1066 O O . LEU A 1 128 ? -4.024 3.703 -12.762 1.00 64.12 128 LEU A O 1
ATOM 1070 N N . PRO A 1 129 ? -4.144 3.984 -10.532 1.00 62.69 129 PRO A N 1
ATOM 1071 C CA . PRO A 1 129 ? -4.696 5.318 -10.663 1.00 62.69 129 PRO A CA 1
ATOM 1072 C C . PRO A 1 129 ? -3.635 6.205 -11.323 1.00 62.69 129 PRO A C 1
ATOM 1074 O O . PRO A 1 129 ? -2.456 6.156 -10.961 1.00 62.69 129 PRO A O 1
ATOM 1077 N N . GLY A 1 130 ? -4.072 6.983 -12.312 1.00 63.22 130 GLY A N 1
ATOM 1078 C CA . GLY A 1 130 ? -3.257 8.014 -12.939 1.00 63.22 130 GLY A CA 1
ATOM 1079 C C . GLY A 1 130 ? -2.712 9.020 -11.924 1.00 63.22 130 GLY A C 1
ATOM 1080 O O . GLY A 1 130 ? -2.991 8.943 -10.722 1.00 63.22 130 GLY A O 1
ATOM 1081 N N . THR A 1 131 ? -1.938 9.997 -12.390 1.00 66.06 131 THR A N 1
ATOM 1082 C CA . THR A 1 131 ? -1.472 11.073 -11.502 1.00 66.06 131 THR A CA 1
ATOM 1083 C C . THR A 1 131 ? -2.659 11.755 -10.809 1.00 66.06 131 THR A C 1
ATOM 1085 O O . THR A 1 131 ? -3.792 11.728 -11.294 1.00 66.06 131 THR A O 1
ATOM 1088 N N . PHE A 1 132 ? -2.426 12.383 -9.652 1.00 59.81 132 PHE A N 1
ATOM 1089 C CA . PHE A 1 132 ? -3.491 13.122 -8.962 1.00 59.81 132 PHE A CA 1
ATOM 1090 C C . PHE A 1 132 ? -4.148 14.162 -9.887 1.00 59.81 132 PHE A C 1
ATOM 1092 O O . PHE A 1 132 ? -5.365 14.307 -9.870 1.00 59.81 132 PHE A O 1
ATOM 1099 N N . GLU A 1 133 ? -3.367 14.803 -10.763 1.00 68.06 133 GLU A N 1
ATOM 1100 C CA . GLU A 1 133 ? -3.881 15.675 -11.825 1.00 68.06 133 GLU A CA 1
ATOM 1101 C C . GLU A 1 133 ? -4.795 14.943 -12.810 1.00 68.06 133 GLU A C 1
ATOM 1103 O O . GLU A 1 133 ? -5.874 15.446 -13.103 1.00 68.06 133 GLU A O 1
ATOM 1108 N N . GLU A 1 134 ? -4.433 13.752 -13.295 1.00 70.44 134 GLU A N 1
ATOM 1109 C CA . GLU A 1 134 ? -5.321 12.953 -14.151 1.00 70.44 134 GLU A CA 1
ATOM 1110 C C . GLU A 1 134 ? -6.622 12.595 -13.435 1.00 70.44 134 GLU A C 1
ATOM 1112 O O . GLU A 1 134 ? -7.692 12.648 -14.039 1.00 70.44 134 GLU A O 1
ATOM 1117 N N . TYR A 1 135 ? -6.558 12.274 -12.144 1.00 66.06 135 TYR A N 1
ATOM 1118 C CA . TYR A 1 135 ? -7.743 11.962 -11.353 1.00 66.06 135 TYR A CA 1
ATOM 11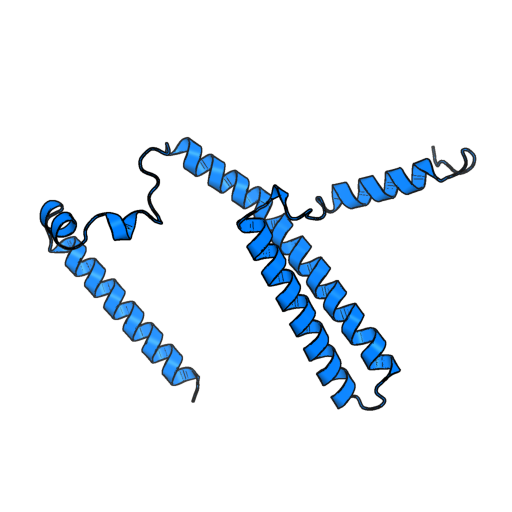19 C C . TYR A 1 135 ? -8.640 13.192 -11.148 1.00 66.06 135 TYR A C 1
ATOM 1121 O O . TYR A 1 135 ? -9.849 13.114 -11.375 1.00 66.06 135 TYR A O 1
ATOM 1129 N N . VAL A 1 136 ? -8.059 14.345 -10.798 1.00 72.81 136 VAL A N 1
ATOM 1130 C CA . VAL A 1 136 ? -8.772 15.627 -10.666 1.00 72.81 136 VAL A CA 1
ATOM 1131 C C . VAL A 1 136 ? -9.368 16.055 -12.004 1.00 72.81 136 VAL A C 1
ATOM 1133 O O . VAL A 1 136 ? -10.537 16.428 -12.050 1.00 72.81 136 VAL A O 1
ATOM 1136 N N . ASN A 1 137 ? -8.624 15.927 -13.102 1.00 79.50 137 ASN A N 1
ATOM 1137 C CA . ASN A 1 137 ? -9.111 16.230 -14.446 1.00 79.50 137 ASN A CA 1
ATOM 1138 C C . ASN A 1 137 ? -10.247 15.289 -14.851 1.00 79.50 137 ASN A C 1
ATOM 1140 O O . ASN A 1 137 ? -11.252 15.731 -15.403 1.00 79.50 137 ASN A O 1
ATOM 1144 N N . ARG A 1 138 ? -10.149 13.996 -14.527 1.00 74.31 138 ARG A N 1
ATOM 1145 C CA . ARG A 1 138 ? -11.205 13.017 -14.807 1.00 74.31 138 ARG A CA 1
ATOM 1146 C C . ARG A 1 138 ? -12.474 13.309 -14.008 1.00 74.31 138 ARG A C 1
ATOM 1148 O O . ARG A 1 138 ? -13.564 13.238 -14.571 1.00 74.31 138 ARG A O 1
ATOM 1155 N N . ILE A 1 139 ? -12.344 13.683 -12.734 1.00 75.06 139 ILE A N 1
ATOM 1156 C CA . ILE A 1 139 ? -13.472 14.116 -11.899 1.00 75.06 139 ILE A CA 1
ATOM 1157 C C . ILE A 1 139 ? -14.062 15.426 -12.423 1.00 75.06 139 ILE A C 1
ATOM 1159 O O . ILE A 1 139 ? -15.274 15.508 -12.590 1.00 75.06 139 ILE A O 1
ATOM 1163 N N . SER A 1 140 ? -13.230 16.417 -12.743 1.00 80.25 140 SER A N 1
ATOM 1164 C CA . SER A 1 140 ? -13.656 17.696 -13.322 1.00 80.25 140 SER A CA 1
ATOM 1165 C C . SER A 1 140 ? -14.447 17.481 -14.616 1.00 80.25 140 SER A C 1
ATOM 1167 O O . SER A 1 140 ? -15.554 17.991 -14.765 1.00 80.25 140 SER A O 1
ATOM 1169 N N . ASN A 1 141 ? -13.963 16.616 -15.509 1.00 82.25 141 ASN A N 1
ATOM 1170 C CA . ASN A 1 141 ? -14.651 16.263 -16.751 1.00 82.25 141 ASN A CA 1
ATOM 1171 C C . ASN A 1 141 ? -15.967 15.501 -16.509 1.00 82.25 141 ASN A C 1
ATOM 1173 O O . ASN A 1 141 ? -16.963 15.745 -17.191 1.00 82.25 141 ASN A O 1
ATOM 1177 N N . LEU A 1 142 ? -16.017 14.601 -15.523 1.00 79.69 142 LEU A N 1
ATOM 1178 C CA . LEU A 1 142 ? -17.252 13.907 -15.134 1.00 79.69 142 LEU A CA 1
ATOM 1179 C C . LEU A 1 142 ? -18.293 14.861 -14.538 1.00 79.69 142 LEU A C 1
ATOM 1181 O O . LEU A 1 142 ? -19.480 14.736 -14.831 1.00 79.69 142 LEU A O 1
ATOM 1185 N N . ILE A 1 143 ? -17.854 15.829 -13.738 1.00 81.75 143 ILE A N 1
ATOM 1186 C CA . ILE A 1 143 ? -18.704 16.879 -13.178 1.00 81.75 143 ILE A CA 1
ATOM 1187 C C . ILE A 1 143 ? -19.227 17.766 -14.319 1.00 81.75 143 ILE A C 1
ATOM 1189 O O . ILE A 1 143 ? -20.436 17.898 -14.489 1.00 81.75 143 ILE A O 1
ATOM 1193 N N . ASN A 1 144 ? -18.347 18.267 -15.186 1.00 77.88 144 ASN A N 1
ATOM 1194 C CA . ASN A 1 144 ? -18.708 19.144 -16.306 1.00 77.88 144 ASN A CA 1
ATOM 1195 C C . ASN A 1 144 ? -19.591 18.473 -17.371 1.00 77.88 144 ASN A C 1
ATOM 1197 O O . ASN A 1 144 ? -20.371 19.157 -18.035 1.00 77.88 144 ASN A O 1
ATOM 1201 N N . SER A 1 145 ? -19.482 17.152 -17.546 1.00 79.94 145 SER A N 1
ATOM 1202 C CA . SER A 1 145 ? -20.326 16.383 -18.475 1.00 79.94 145 SER A CA 1
ATOM 1203 C C . SER A 1 145 ? -21.714 16.064 -17.918 1.00 79.94 145 SER A C 1
ATOM 1205 O O . SER A 1 145 ? -22.646 15.879 -18.697 1.00 79.94 145 SER A O 1
ATOM 1207 N N . LYS A 1 146 ? -21.873 16.016 -16.589 1.00 75.56 146 LYS A N 1
ATOM 1208 C CA . LYS A 1 146 ? -23.161 15.750 -15.930 1.00 75.56 146 LYS A CA 1
ATOM 1209 C C . LYS A 1 146 ? -23.882 17.002 -15.437 1.00 75.56 146 LYS A C 1
ATOM 1211 O O . LYS A 1 146 ? -25.046 16.899 -15.053 1.00 75.56 146 LYS A O 1
ATOM 1216 N N . LEU A 1 147 ? -23.230 18.165 -15.435 1.00 70.12 147 LEU A N 1
ATOM 1217 C CA . LEU A 1 147 ? -23.880 19.414 -15.057 1.00 70.12 147 LEU A CA 1
ATOM 1218 C C . LEU A 1 147 ? -24.761 19.953 -16.199 1.00 70.12 147 LEU A C 1
ATOM 1220 O O . LEU A 1 147 ? -24.280 20.090 -17.328 1.00 70.12 147 LEU A O 1
ATOM 1224 N N . PRO A 1 148 ? -26.033 20.299 -15.917 1.00 67.44 148 PRO A N 1
ATOM 1225 C CA . PRO A 1 148 ? -26.884 20.978 -16.886 1.00 67.44 148 PRO A CA 1
ATOM 1226 C C . PRO A 1 148 ? -26.244 22.314 -17.288 1.00 67.44 148 PRO A C 1
ATOM 1228 O O . PRO A 1 148 ? -25.655 23.002 -16.452 1.00 67.44 148 PRO A O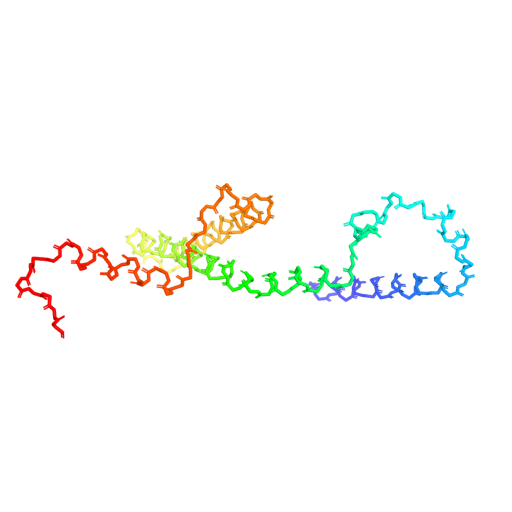 1
ATOM 1231 N N . GLU A 1 149 ? -26.367 22.687 -18.566 1.00 65.88 149 GLU A N 1
ATOM 1232 C CA . GLU A 1 149 ? -25.690 23.846 -19.184 1.00 65.88 149 GLU A CA 1
ATOM 1233 C C . GLU A 1 149 ? -25.816 25.162 -18.405 1.00 65.88 149 GLU A C 1
ATOM 1235 O O . GLU A 1 149 ? -24.943 26.019 -18.497 1.00 65.88 149 GLU A O 1
ATOM 1240 N N . GLN A 1 150 ? -26.864 25.303 -17.596 1.00 61.78 150 GLN A N 1
ATOM 1241 C CA . GLN A 1 150 ? -27.181 26.517 -16.846 1.00 61.78 150 GLN A CA 1
ATOM 1242 C C . GLN A 1 150 ? -26.279 26.771 -15.624 1.00 61.78 150 GLN A C 1
ATOM 1244 O O . GLN A 1 150 ? -26.321 27.859 -15.059 1.00 61.78 150 GLN A O 1
ATOM 1249 N N . LEU A 1 151 ? -25.465 25.794 -15.211 1.00 59.12 151 LEU A N 1
ATOM 1250 C CA . LEU A 1 151 ? -24.568 25.887 -14.048 1.00 59.12 151 LEU A CA 1
ATOM 1251 C C . LEU A 1 151 ? -23.078 25.801 -14.415 1.00 59.12 151 LEU A C 1
ATOM 1253 O O . LEU A 1 151 ? -22.229 25.779 -13.524 1.00 59.12 151 LEU A O 1
ATOM 1257 N N . LYS A 1 152 ? -22.732 25.754 -15.709 1.00 57.75 152 LYS A N 1
ATOM 1258 C CA . LYS A 1 152 ? -21.329 25.828 -16.135 1.00 57.75 152 LYS A CA 1
ATOM 1259 C C . LYS A 1 152 ? -20.800 27.231 -15.828 1.00 57.75 152 LYS A C 1
ATOM 1261 O O . LYS A 1 152 ? -21.225 28.207 -16.442 1.00 57.75 152 LYS A O 1
ATOM 1266 N N . VAL A 1 153 ? -19.899 27.325 -14.851 1.00 60.25 153 VAL A N 1
ATOM 1267 C CA . VAL A 1 153 ? -19.166 28.559 -14.545 1.00 60.25 153 VAL A CA 1
ATOM 1268 C C . VAL A 1 153 ? -18.320 28.900 -15.775 1.00 60.25 153 VAL A C 1
ATOM 1270 O O . VAL A 1 153 ? -17.558 28.053 -16.240 1.00 60.25 153 VAL A O 1
ATOM 1273 N N . LYS A 1 154 ? -18.549 30.089 -16.340 1.00 52.88 154 LYS A N 1
ATOM 1274 C CA . LYS A 1 154 ? -17.824 30.620 -17.502 1.00 52.88 154 LYS A CA 1
ATOM 1275 C C . LYS A 1 154 ? -16.373 30.934 -17.170 1.00 52.88 154 LYS A C 1
ATOM 1277 O O . LYS A 1 154 ? -16.138 31.455 -16.058 1.00 52.88 154 LYS A O 1
#

Secondary structure (DSSP, 8-state):
-HHHHHHHHHHHHHHHHHHHHHHHHHS-HHHHHHHS-GGGTTTT--TT--HHHHHHHHHHHHHHHHHHHHHHHHHHHHHHHHHHHHHHHH--SHHHHHHHHHHHHHHHHHHHHHHHHHHHH-GGGS-----HHHHHHHHHHHHHHHS-GGG---

Organism: Perkinsus olseni (NCBI:txid32597)

Radius of gyration: 25.45 Å; chains: 1; bounding box: 71×50×48 Å